Protein AF-A0A379SI39-F1 (afdb_monomer_lite)

InterPro domains:
  IPR036291 NAD(P)-binding domain superfamily [SSF51735] (2-72)

Structure (mmCIF, N/CA/C/O backbone):
data_AF-A0A379SI39-F1
#
_entry.id   AF-A0A379SI39-F1
#
loop_
_atom_site.group_PDB
_atom_site.id
_atom_site.type_symbol
_atom_site.label_atom_id
_atom_site.label_alt_id
_atom_site.label_comp_id
_atom_site.label_asym_id
_atom_site.label_entity_id
_atom_site.label_seq_id
_atom_site.pdbx_PDB_ins_code
_atom_site.Cartn_x
_atom_site.Cartn_y
_atom_site.Cartn_z
_atom_site.occupancy
_atom_site.B_iso_or_equiv
_atom_site.auth_seq_id
_atom_site.auth_comp_id
_atom_site.auth_asym_id
_atom_site.auth_atom_id
_atom_site.pdbx_PDB_model_num
ATOM 1 N N . MET A 1 1 ? -2.613 -0.707 -2.461 1.00 68.06 1 MET A N 1
ATOM 2 C CA . MET A 1 1 ? -1.389 -0.593 -1.641 1.00 68.06 1 MET A CA 1
ATOM 3 C C . MET A 1 1 ? -0.252 -1.191 -2.443 1.00 68.06 1 MET A C 1
ATOM 5 O O . MET A 1 1 ? -0.418 -2.308 -2.923 1.00 68.06 1 MET A O 1
ATOM 9 N N . THR A 1 2 ? 0.844 -0.455 -2.604 1.00 85.12 2 THR A N 1
ATOM 10 C CA . THR A 1 2 ? 2.034 -0.903 -3.342 1.00 85.12 2 THR A CA 1
ATOM 11 C C . THR A 1 2 ? 3.186 -1.049 -2.354 1.00 85.12 2 THR A C 1
ATOM 13 O O . THR A 1 2 ? 3.314 -0.240 -1.439 1.00 85.12 2 THR A O 1
ATOM 16 N N . TYR A 1 3 ? 3.972 -2.117 -2.482 1.00 87.50 3 TYR A N 1
ATOM 17 C CA . TYR A 1 3 ? 5.104 -2.381 -1.602 1.00 87.50 3 TYR A CA 1
ATOM 18 C C . TYR A 1 3 ? 6.240 -1.459 -2.025 1.00 87.50 3 TYR A C 1
ATOM 20 O O . TYR A 1 3 ? 6.458 -1.276 -3.223 1.00 87.50 3 TYR A O 1
ATOM 28 N N . TYR A 1 4 ? 6.926 -0.843 -1.066 1.00 89.44 4 TYR A N 1
ATOM 29 C CA . TYR A 1 4 ? 7.857 0.238 -1.383 1.00 89.44 4 TYR A CA 1
ATOM 30 C C . TYR A 1 4 ? 8.997 -0.239 -2.299 1.00 89.44 4 TYR A C 1
ATOM 32 O O . TYR A 1 4 ? 9.365 0.476 -3.227 1.00 89.44 4 TYR A O 1
ATOM 40 N N . GLU A 1 5 ? 9.489 -1.471 -2.127 1.00 89.44 5 GLU A N 1
ATOM 41 C CA . GLU A 1 5 ? 10.549 -2.016 -2.985 1.00 89.44 5 GLU A CA 1
ATOM 42 C C . GLU A 1 5 ? 10.079 -2.229 -4.419 1.00 89.44 5 GLU A C 1
ATOM 44 O O . GLU A 1 5 ? 10.853 -2.007 -5.341 1.00 89.44 5 GLU A O 1
ATOM 49 N N . ASN A 1 6 ? 8.803 -2.561 -4.640 1.00 90.12 6 ASN A N 1
ATOM 50 C CA . ASN A 1 6 ? 8.258 -2.655 -5.995 1.00 90.12 6 ASN A CA 1
ATOM 51 C C . ASN A 1 6 ? 8.264 -1.285 -6.683 1.00 90.12 6 ASN A C 1
ATOM 53 O O . ASN A 1 6 ? 8.500 -1.205 -7.887 1.00 90.12 6 ASN A O 1
ATOM 57 N N . ALA A 1 7 ? 8.044 -0.206 -5.923 1.00 90.88 7 ALA A N 1
ATOM 58 C CA . ALA A 1 7 ? 8.153 1.149 -6.449 1.00 90.88 7 ALA A CA 1
ATOM 59 C C . ALA A 1 7 ? 9.605 1.511 -6.786 1.00 90.88 7 ALA A C 1
ATOM 61 O O . ALA A 1 7 ? 9.871 1.986 -7.888 1.00 90.88 7 ALA A O 1
ATOM 62 N N . ILE A 1 8 ? 10.547 1.216 -5.885 1.00 91.62 8 ILE A N 1
ATOM 63 C CA . ILE A 1 8 ? 11.982 1.442 -6.118 1.00 91.62 8 ILE A CA 1
ATOM 64 C C . ILE A 1 8 ? 12.467 0.632 -7.322 1.00 91.62 8 ILE A C 1
ATOM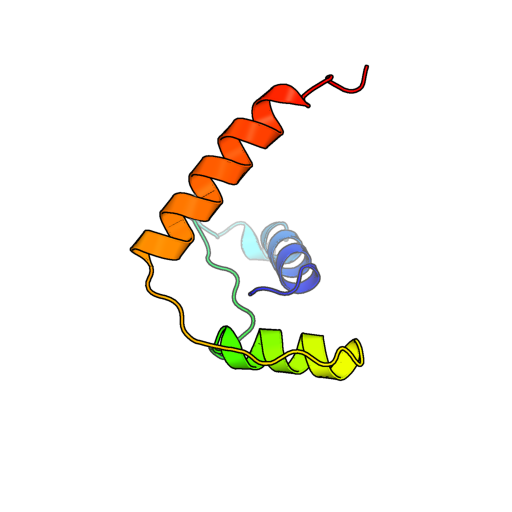 66 O O . ILE A 1 8 ? 13.141 1.167 -8.197 1.00 91.62 8 ILE A O 1
ATOM 70 N N . HIS A 1 9 ? 12.099 -0.645 -7.399 1.00 91.56 9 HIS A N 1
ATOM 71 C CA . HIS A 1 9 ? 12.495 -1.530 -8.484 1.00 91.56 9 HIS A CA 1
ATOM 72 C C . HIS A 1 9 ? 11.944 -1.049 -9.830 1.00 91.56 9 HIS A C 1
ATOM 74 O O . HIS A 1 9 ? 12.678 -1.028 -10.814 1.00 91.56 9 HIS A O 1
ATOM 80 N N . ALA A 1 10 ? 10.695 -0.578 -9.874 1.00 90.56 10 ALA A N 1
ATOM 81 C CA . ALA A 1 10 ? 10.136 0.038 -11.074 1.00 90.56 10 ALA A CA 1
ATOM 82 C C . ALA A 1 10 ? 10.883 1.324 -11.477 1.00 90.56 10 ALA A C 1
ATOM 84 O O . ALA A 1 10 ? 11.153 1.521 -12.660 1.00 90.56 10 ALA A O 1
ATOM 85 N N . MET A 1 11 ? 11.263 2.176 -10.516 1.00 91.81 11 MET A N 1
ATOM 86 C CA . MET A 1 11 ? 12.068 3.378 -10.784 1.00 91.81 11 MET A CA 1
ATOM 87 C C . MET A 1 11 ? 13.472 3.033 -11.299 1.00 91.81 11 MET A C 1
ATOM 89 O O . MET A 1 11 ? 13.970 3.669 -12.22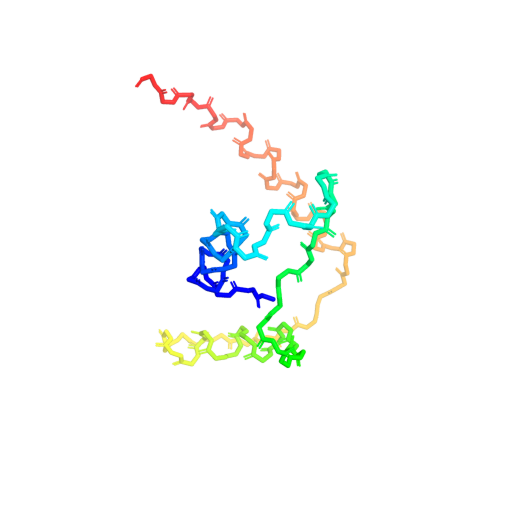8 1.00 91.81 11 MET A O 1
ATOM 93 N N . TRP A 1 12 ? 14.100 2.005 -10.727 1.00 93.12 12 TRP A N 1
ATOM 94 C CA . TRP A 1 12 ? 15.395 1.509 -11.180 1.00 93.12 12 TRP A CA 1
ATOM 95 C C . TRP A 1 12 ? 15.317 0.929 -12.597 1.00 93.12 12 TRP A C 1
ATOM 97 O O . TRP A 1 12 ? 16.131 1.297 -13.440 1.00 93.12 12 TRP A O 1
ATOM 107 N N . LEU A 1 13 ? 14.308 0.101 -12.896 1.00 91.38 13 LEU A N 1
ATOM 108 C CA . LEU A 1 13 ? 14.053 -0.422 -14.245 1.00 91.38 13 LEU A CA 1
ATOM 109 C C . LEU A 1 13 ? 13.861 0.707 -15.262 1.00 91.38 13 LEU A C 1
ATOM 111 O O . LEU A 1 13 ? 14.451 0.665 -16.338 1.00 91.38 13 LEU A O 1
ATOM 115 N N . ALA A 1 14 ? 13.091 1.737 -14.903 1.00 89.50 14 ALA A N 1
ATOM 116 C CA . ALA A 1 14 ? 12.859 2.902 -15.754 1.00 89.50 14 ALA A CA 1
ATOM 117 C C . ALA A 1 14 ? 14.136 3.713 -16.043 1.00 89.50 14 ALA A C 1
ATOM 119 O O . ALA A 1 14 ? 14.166 4.454 -17.018 1.00 89.50 14 ALA A O 1
ATOM 120 N N . SER A 1 15 ? 15.182 3.565 -15.222 1.00 90.19 15 SER A N 1
ATOM 121 C CA . SER A 1 15 ? 16.478 4.237 -15.399 1.00 90.19 15 SER A CA 1
ATOM 122 C C . SER A 1 15 ? 17.472 3.429 -16.244 1.00 90.19 15 SER A C 1
ATOM 124 O O . SER A 1 15 ? 18.601 3.871 -16.448 1.00 90.19 15 SER A O 1
ATOM 126 N N . GLN A 1 16 ? 17.108 2.221 -16.686 1.00 92.25 16 GLN A N 1
ATOM 127 C CA . GLN A 1 16 ? 17.994 1.389 -17.497 1.00 92.25 16 GLN A CA 1
ATOM 128 C C . GLN A 1 16 ? 18.005 1.822 -18.969 1.00 92.25 16 GLN A C 1
ATOM 130 O O . GLN A 1 16 ? 16.963 2.230 -19.474 1.00 92.25 16 GLN A O 1
ATOM 135 N N . PRO A 1 17 ? 19.105 1.581 -19.711 1.00 86.88 17 PRO A N 1
ATOM 136 C CA . PRO A 1 17 ? 19.189 1.901 -21.142 1.00 86.88 17 PRO A CA 1
ATOM 137 C C . PRO A 1 17 ? 18.131 1.184 -21.991 1.00 86.88 17 PRO A C 1
ATOM 139 O O . PRO A 1 17 ? 17.657 1.693 -23.002 1.00 86.88 17 PRO A O 1
ATOM 142 N N . VAL A 1 18 ? 17.709 -0.009 -21.552 1.00 82.81 18 VAL A N 1
ATOM 143 C CA . VAL A 1 18 ? 16.613 -0.769 -22.177 1.00 82.81 18 VAL A CA 1
ATOM 144 C C . VAL A 1 18 ? 15.314 0.033 -22.168 1.00 82.81 18 VAL A C 1
ATOM 146 O O . VAL A 1 18 ? 14.475 -0.171 -23.029 1.00 82.81 18 VAL A O 1
ATOM 149 N N . CYS A 1 19 ? 15.153 0.960 -21.226 1.00 81.00 19 CYS A N 1
ATOM 150 C CA . CYS A 1 19 ? 13.985 1.806 -21.056 1.00 81.00 19 CYS A CA 1
ATOM 151 C C . CYS A 1 19 ? 14.105 3.178 -21.744 1.00 81.00 19 CYS A C 1
ATOM 153 O O . CYS A 1 19 ? 13.114 3.901 -21.746 1.00 81.00 19 CYS A O 1
ATOM 155 N N . ASP A 1 20 ? 15.210 3.507 -22.426 1.00 82.25 20 ASP A N 1
ATOM 156 C CA . ASP A 1 20 ? 15.412 4.809 -23.103 1.00 82.25 20 ASP A CA 1
ATOM 157 C C . ASP A 1 20 ? 14.401 5.076 -24.232 1.00 82.25 20 ASP A C 1
ATOM 159 O O . ASP A 1 20 ? 14.097 6.216 -24.574 1.00 82.25 20 ASP A O 1
ATOM 163 N N . HIS A 1 21 ? 13.831 4.010 -24.796 1.00 83.81 21 HIS A N 1
ATOM 164 C CA . HIS A 1 21 ? 12.734 4.070 -25.764 1.00 83.81 21 HIS A CA 1
ATOM 165 C C . HIS A 1 21 ? 11.357 4.399 -25.150 1.00 83.81 21 HIS A C 1
ATOM 167 O O . HIS A 1 21 ? 10.389 4.596 -25.892 1.00 83.81 21 HIS A O 1
ATOM 173 N N . LEU A 1 22 ? 11.223 4.427 -23.816 1.00 81.62 22 LEU A N 1
ATOM 174 C CA . LEU A 1 22 ? 9.957 4.766 -23.173 1.00 81.62 22 LEU A CA 1
ATOM 175 C C . LEU A 1 22 ? 9.666 6.257 -23.380 1.00 81.62 22 LEU A C 1
ATOM 177 O O . LEU A 1 22 ? 10.550 7.098 -23.217 1.00 81.62 22 LEU A O 1
ATOM 181 N N . PRO A 1 23 ? 8.412 6.621 -23.693 1.00 83.25 23 PRO A N 1
ATOM 182 C CA . PRO A 1 23 ? 8.040 8.016 -23.862 1.00 83.25 23 PRO A CA 1
ATOM 183 C C . PRO A 1 23 ? 8.257 8.787 -22.555 1.00 83.25 23 PRO A C 1
ATOM 185 O O . PRO A 1 23 ? 7.644 8.482 -21.524 1.00 83.25 23 PRO A O 1
ATOM 188 N N . SER A 1 24 ? 9.121 9.800 -22.625 1.00 80.38 24 SER A N 1
ATOM 189 C CA . SER A 1 24 ? 9.399 10.708 -21.513 1.00 80.38 24 SER A CA 1
ATOM 190 C C . SER A 1 24 ? 8.133 11.460 -21.085 1.00 80.38 24 SER A C 1
ATOM 192 O O . SER A 1 24 ? 7.295 11.820 -21.912 1.00 80.38 24 SER A O 1
ATOM 194 N N . GLY A 1 25 ? 7.972 11.672 -19.775 1.00 82.69 25 GLY A N 1
ATOM 195 C CA . GLY A 1 25 ? 6.825 12.380 -19.191 1.00 82.69 25 GLY A CA 1
ATOM 196 C C . GLY A 1 25 ? 5.535 11.561 -19.066 1.00 82.69 25 GLY A C 1
ATOM 197 O O . GLY A 1 25 ? 4.505 12.098 -18.656 1.00 82.69 25 GLY A O 1
ATOM 198 N N . ARG A 1 26 ? 5.554 10.263 -19.392 1.00 87.00 26 ARG A N 1
ATOM 199 C CA . ARG A 1 26 ? 4.379 9.399 -19.235 1.00 87.00 26 ARG A CA 1
ATOM 200 C C . ARG A 1 26 ? 4.182 8.975 -17.777 1.00 87.00 26 ARG A C 1
ATOM 202 O O . ARG A 1 26 ? 5.125 8.585 -17.096 1.00 87.00 26 ARG A O 1
ATOM 209 N N . ALA A 1 27 ? 2.932 9.012 -17.315 1.00 89.75 27 ALA A N 1
ATOM 210 C CA . ALA A 1 27 ? 2.552 8.502 -16.002 1.00 89.75 27 ALA A CA 1
ATOM 211 C C . ALA A 1 27 ? 2.349 6.978 -16.047 1.00 89.75 27 ALA A C 1
ATOM 213 O O . ALA A 1 27 ? 1.603 6.473 -16.890 1.00 89.75 27 ALA A O 1
ATOM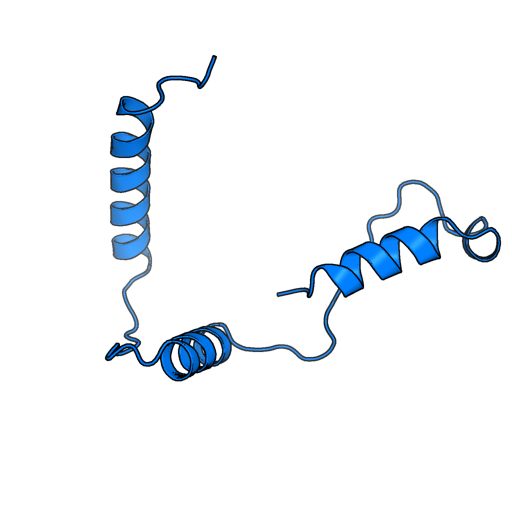 214 N N . TYR A 1 28 ? 2.980 6.260 -15.115 1.00 88.06 28 TYR A N 1
ATOM 215 C CA . TYR A 1 28 ? 2.849 4.809 -14.957 1.00 88.06 28 TYR A CA 1
ATOM 216 C C . TYR A 1 28 ? 2.307 4.474 -13.567 1.00 88.06 28 TYR A C 1
ATOM 218 O O . TYR A 1 28 ? 2.736 5.048 -12.568 1.00 88.06 28 TYR A O 1
ATOM 226 N N . ASN A 1 29 ? 1.362 3.535 -13.503 1.00 89.06 29 ASN A N 1
ATOM 227 C CA . ASN A 1 29 ? 0.802 3.052 -12.244 1.00 89.06 29 ASN A CA 1
ATOM 228 C C . ASN A 1 29 ? 1.539 1.786 -11.787 1.00 89.06 29 ASN A C 1
ATOM 230 O O . ASN A 1 29 ? 1.531 0.780 -12.495 1.00 89.06 29 ASN A O 1
ATOM 234 N N . ILE A 1 30 ? 2.142 1.821 -10.599 1.00 89.00 30 ILE A N 1
ATOM 235 C CA . ILE A 1 30 ? 2.888 0.690 -10.031 1.00 89.00 30 ILE A CA 1
ATOM 236 C C . ILE A 1 30 ? 1.950 -0.087 -9.104 1.00 89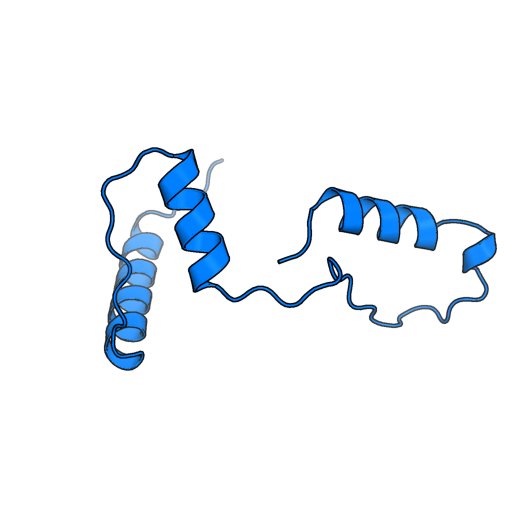.00 30 ILE A C 1
ATOM 238 O O . ILE A 1 30 ? 1.505 0.434 -8.079 1.00 89.00 30 ILE A O 1
ATOM 242 N N . THR A 1 31 ? 1.644 -1.338 -9.456 1.00 86.19 31 THR A N 1
ATOM 243 C CA . THR A 1 31 ? 0.680 -2.182 -8.729 1.00 86.19 31 THR A CA 1
ATOM 244 C C . THR A 1 31 ? 1.335 -3.451 -8.184 1.00 86.19 31 THR A C 1
ATOM 246 O O . THR A 1 31 ? 2.273 -3.977 -8.772 1.00 86.19 31 THR A O 1
ATOM 249 N N . ASN A 1 32 ? 0.824 -3.962 -7.061 1.00 80.94 32 ASN A N 1
ATOM 250 C CA . ASN A 1 32 ? 1.288 -5.205 -6.428 1.00 80.94 32 ASN A CA 1
ATOM 251 C C . ASN A 1 32 ? 0.568 -6.466 -6.956 1.00 80.94 32 ASN A C 1
ATOM 253 O O . ASN A 1 32 ? 0.442 -7.456 -6.237 1.00 80.94 32 ASN A O 1
ATOM 257 N N . GLY A 1 33 ? 0.049 -6.435 -8.184 1.00 80.81 33 GLY A N 1
ATOM 258 C CA . GLY A 1 33 ? -0.778 -7.517 -8.716 1.00 80.81 33 GLY A CA 1
ATOM 259 C C . GLY A 1 33 ? -2.216 -7.443 -8.198 1.00 80.81 33 GLY A C 1
ATOM 260 O O . GLY A 1 33 ? -2.976 -6.581 -8.629 1.00 80.81 33 GLY A O 1
ATOM 261 N N . GLU A 1 34 ? -2.613 -8.353 -7.307 1.00 78.00 34 GLU A N 1
ATOM 262 C CA . GLU A 1 34 ? -4.026 -8.557 -6.964 1.00 78.00 34 GLU A CA 1
ATOM 263 C C . GLU A 1 34 ? -4.666 -7.418 -6.158 1.00 78.00 34 GLU A C 1
ATOM 265 O O . GLU A 1 34 ? -4.115 -6.902 -5.179 1.00 78.00 34 GLU A O 1
ATOM 270 N N . ASN A 1 35 ? -5.916 -7.106 -6.508 1.00 82.00 35 ASN A N 1
ATOM 271 C CA . ASN A 1 35 ? -6.744 -6.183 -5.747 1.00 82.00 35 ASN A CA 1
ATOM 272 C C . ASN A 1 35 ? -7.066 -6.775 -4.369 1.00 82.00 35 ASN A C 1
ATOM 274 O O . ASN A 1 35 ? -7.723 -7.808 -4.246 1.00 82.00 35 ASN A O 1
ATOM 278 N N . ARG A 1 36 ? -6.658 -6.076 -3.310 1.00 85.19 36 ARG A N 1
ATOM 279 C CA . ARG A 1 36 ? -7.002 -6.417 -1.926 1.00 85.19 36 ARG A CA 1
ATOM 280 C C . ARG A 1 36 ? -7.946 -5.375 -1.349 1.00 85.19 36 ARG A C 1
ATOM 282 O O . ARG A 1 36 ? -7.756 -4.174 -1.535 1.00 85.19 36 ARG A O 1
ATOM 289 N N . THR A 1 37 ? -8.969 -5.838 -0.640 1.00 89.69 37 THR A N 1
ATOM 290 C CA . THR A 1 37 ? -9.907 -4.949 0.049 1.00 89.69 37 THR A CA 1
ATOM 291 C C . THR A 1 37 ? -9.242 -4.344 1.284 1.00 89.69 37 THR A C 1
ATOM 293 O O . THR A 1 37 ? -8.458 -5.006 1.966 1.00 89.69 37 THR A O 1
ATOM 296 N N . LEU A 1 38 ? -9.591 -3.098 1.618 1.00 88.69 38 LEU A N 1
ATOM 297 C CA . LEU A 1 38 ? -9.057 -2.422 2.807 1.00 88.69 38 LEU A CA 1
ATOM 298 C C . LEU A 1 38 ? -9.314 -3.230 4.088 1.00 88.69 38 LEU A C 1
ATOM 300 O O . LEU A 1 38 ? -8.431 -3.349 4.929 1.00 88.69 38 LEU A O 1
ATOM 304 N N . ARG A 1 39 ? -10.497 -3.850 4.199 1.00 90.12 39 ARG A N 1
ATOM 305 C CA . ARG A 1 39 ? -10.854 -4.722 5.326 1.00 90.12 39 ARG A CA 1
ATOM 306 C C . ARG A 1 39 ? -9.848 -5.856 5.517 1.00 90.12 39 ARG A C 1
ATOM 308 O O . ARG A 1 39 ? -9.443 -6.091 6.645 1.00 90.12 39 ARG A O 1
ATOM 315 N N . SER A 1 40 ? -9.463 -6.547 4.443 1.00 91.06 40 SER A N 1
ATOM 316 C CA . SER A 1 40 ? -8.526 -7.675 4.522 1.00 91.06 40 SER A CA 1
ATOM 317 C C . SER A 1 40 ? -7.143 -7.230 4.997 1.00 91.06 40 SER A C 1
ATOM 319 O O . SER A 1 40 ? -6.529 -7.916 5.808 1.00 91.06 40 SER A O 1
ATOM 321 N N . ILE A 1 41 ? -6.684 -6.063 4.541 1.00 90.50 41 ILE A N 1
ATOM 322 C CA . ILE A 1 41 ? -5.390 -5.497 4.941 1.00 90.50 41 ILE A CA 1
ATOM 323 C C . ILE A 1 41 ? -5.412 -5.100 6.420 1.00 90.50 41 ILE A C 1
ATOM 325 O O . ILE A 1 41 ? -4.505 -5.456 7.165 1.00 90.50 41 ILE A O 1
ATOM 329 N N . VAL A 1 42 ? -6.458 -4.389 6.852 1.00 91.62 42 VAL A N 1
ATOM 330 C CA . VAL A 1 42 ? -6.606 -3.953 8.248 1.00 91.62 42 VAL A CA 1
ATOM 331 C C . VAL A 1 42 ? -6.771 -5.149 9.182 1.00 91.62 42 VAL A C 1
ATOM 333 O O . VAL A 1 42 ? -6.187 -5.145 10.255 1.00 91.62 42 VAL A O 1
ATOM 336 N N . GLN A 1 43 ? -7.511 -6.184 8.772 1.00 91.94 43 GLN A N 1
ATOM 337 C CA . GLN A 1 43 ? -7.652 -7.399 9.573 1.00 91.94 43 GLN A CA 1
ATOM 338 C C . GLN A 1 43 ? -6.299 -8.082 9.773 1.00 91.94 43 GLN A C 1
ATOM 340 O O . GLN A 1 43 ? -5.915 -8.312 10.911 1.00 91.94 43 GLN A O 1
ATOM 345 N N . LYS A 1 44 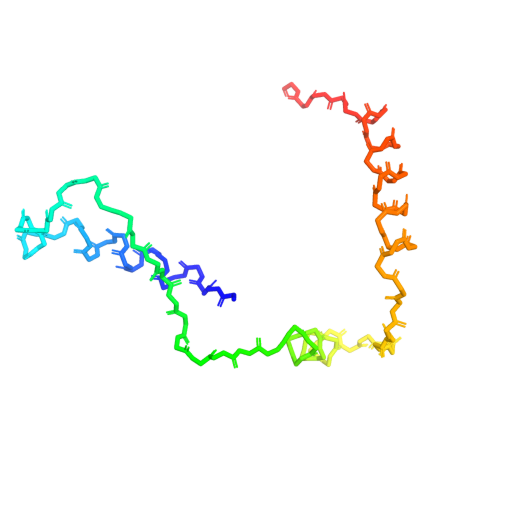? -5.532 -8.287 8.691 1.00 91.56 44 LYS A N 1
ATOM 346 C CA . LYS A 1 44 ? -4.180 -8.847 8.792 1.00 91.56 44 LYS A CA 1
ATOM 347 C C . LYS A 1 44 ? -3.297 -8.023 9.735 1.00 91.56 44 LYS A C 1
ATOM 349 O O . LYS A 1 44 ? -2.570 -8.588 10.532 1.00 91.56 44 LYS A O 1
ATOM 354 N N . LEU A 1 45 ? -3.374 -6.693 9.670 1.00 92.12 45 LEU A N 1
ATOM 355 C CA . LEU A 1 45 ? -2.612 -5.819 10.563 1.00 92.12 45 LEU A CA 1
ATOM 356 C C . LEU A 1 45 ? -3.009 -5.991 12.041 1.00 92.12 45 LEU A C 1
ATOM 358 O O . LEU A 1 45 ? -2.133 -6.026 12.896 1.00 92.12 45 LEU A O 1
ATOM 362 N N . ILE A 1 46 ? -4.307 -6.088 12.340 1.00 93.25 46 ILE A N 1
ATOM 363 C CA . ILE A 1 46 ? -4.819 -6.316 13.701 1.00 93.25 46 ILE A CA 1
ATOM 364 C C . ILE A 1 46 ? -4.332 -7.665 14.240 1.00 93.25 46 ILE A C 1
ATOM 366 O O . ILE A 1 46 ? -3.869 -7.727 15.379 1.00 93.25 46 ILE A O 1
ATOM 370 N N . ASP A 1 47 ? -4.404 -8.706 13.407 1.00 92.50 47 ASP A N 1
ATOM 371 C CA . ASP A 1 47 ? -4.001 -10.067 13.763 1.00 92.50 47 ASP A CA 1
ATOM 372 C C . ASP A 1 47 ? -2.491 -10.133 14.071 1.00 92.50 47 ASP A C 1
ATOM 374 O O . ASP A 1 47 ? -2.091 -10.688 15.090 1.00 92.50 47 ASP A O 1
ATOM 378 N N . GLU A 1 48 ? -1.653 -9.503 13.239 1.00 92.69 48 GLU A N 1
ATOM 379 C CA . GLU A 1 48 ? -0.188 -9.457 13.417 1.00 92.69 48 GLU A CA 1
ATOM 380 C C . GLU A 1 48 ? 0.242 -8.605 14.623 1.00 92.69 48 GLU A C 1
ATOM 382 O O . GLU A 1 48 ? 1.267 -8.871 15.247 1.00 92.69 48 GLU A O 1
ATOM 387 N N . LEU A 1 49 ? -0.534 -7.572 14.970 1.00 93.44 49 LEU A N 1
ATOM 388 C CA . LEU A 1 49 ? -0.270 -6.719 16.134 1.00 93.44 49 LEU A CA 1
ATOM 389 C C . LEU A 1 49 ? -0.875 -7.269 17.438 1.00 93.44 49 LEU A C 1
ATOM 391 O O . LEU A 1 49 ? -0.673 -6.657 18.487 1.00 93.44 49 LEU A O 1
ATOM 395 N N . ALA A 1 50 ? -1.617 -8.381 17.383 1.00 91.31 50 ALA A N 1
ATOM 396 C CA . ALA A 1 50 ? -2.337 -8.971 18.514 1.00 91.31 50 ALA A CA 1
ATOM 397 C C . ALA A 1 50 ? -3.221 -7.960 19.279 1.00 91.31 50 ALA A C 1
ATOM 399 O O . ALA A 1 50 ? -3.268 -7.952 20.509 1.00 91.31 50 ALA A O 1
ATOM 400 N N . ILE A 1 51 ? -3.912 -7.077 18.549 1.00 92.69 51 ILE A N 1
ATOM 401 C CA . ILE A 1 51 ? -4.791 -6.056 19.136 1.00 92.69 51 ILE A CA 1
ATOM 402 C C . ILE A 1 51 ? -6.235 -6.565 19.145 1.00 92.69 51 ILE A C 1
ATOM 404 O O . ILE A 1 51 ? -6.779 -6.932 18.107 1.00 92.69 51 ILE A O 1
ATOM 408 N N . ASP A 1 52 ? -6.921 -6.471 20.284 1.00 86.81 52 ASP A N 1
ATOM 409 C CA . ASP A 1 52 ? -8.358 -6.746 20.355 1.00 86.81 52 ASP A CA 1
ATOM 410 C C . ASP A 1 52 ? -9.167 -5.585 19.751 1.00 86.81 52 ASP A C 1
ATOM 412 O O . ASP A 1 52 ? -9.556 -4.631 20.427 1.00 86.81 52 ASP A O 1
ATOM 416 N N . CYS A 1 53 ? -9.412 -5.633 18.439 1.00 84.94 53 CYS A N 1
ATOM 417 C CA . CYS A 1 53 ? -10.157 -4.607 17.707 1.00 84.94 53 CYS A CA 1
ATOM 418 C C . CYS A 1 53 ? -11.209 -5.203 16.763 1.00 84.94 53 CYS A C 1
ATOM 420 O O . CYS A 1 53 ? -10.972 -6.183 16.063 1.00 84.94 53 CYS A O 1
ATOM 422 N N . ARG A 1 54 ? -12.391 -4.568 16.688 1.00 86.62 54 ARG A N 1
ATOM 423 C CA . ARG A 1 54 ? -13.492 -4.984 15.800 1.00 86.62 54 ARG A CA 1
ATOM 424 C C . ARG A 1 54 ? -13.738 -3.962 14.697 1.00 86.62 54 ARG A C 1
ATOM 426 O O . ARG A 1 54 ? -14.172 -2.843 14.961 1.00 86.62 54 ARG A O 1
ATOM 433 N N . ILE A 1 55 ? -13.581 -4.385 13.445 1.00 88.19 55 ILE A N 1
ATOM 434 C CA . ILE A 1 55 ? -13.859 -3.546 12.273 1.00 88.19 55 ILE A CA 1
ATOM 435 C C . ILE A 1 55 ? -15.377 -3.348 12.114 1.00 88.19 55 ILE A C 1
ATOM 437 O O . ILE A 1 55 ? -16.115 -4.307 11.864 1.00 88.19 55 ILE A O 1
ATOM 441 N N . ARG A 1 56 ? -15.850 -2.098 12.198 1.00 89.44 56 ARG A N 1
ATOM 442 C CA . ARG A 1 56 ? -17.249 -1.708 11.942 1.00 89.44 56 ARG A CA 1
ATOM 443 C C . ARG A 1 56 ? -17.349 -0.695 10.807 1.00 89.44 56 ARG A C 1
ATOM 445 O O . ARG A 1 56 ? -16.463 0.130 10.618 1.00 89.44 56 ARG A O 1
ATOM 452 N N . SER A 1 57 ? -18.445 -0.761 10.055 1.00 88.44 57 SER A N 1
ATOM 453 C CA . SER A 1 57 ? -18.799 0.271 9.082 1.00 88.44 57 SER A CA 1
ATOM 454 C C . SER A 1 57 ? -19.353 1.492 9.806 1.00 88.44 57 SER A C 1
ATOM 456 O O . SER A 1 57 ? -20.255 1.360 10.634 1.00 88.44 57 SER A O 1
ATOM 458 N N . VAL A 1 58 ? -18.845 2.668 9.459 1.00 89.50 58 VAL A N 1
ATOM 459 C CA . VAL A 1 58 ? -19.349 3.959 9.933 1.00 89.50 58 VAL A CA 1
ATOM 460 C C . VAL A 1 58 ? -19.828 4.785 8.734 1.00 89.50 58 VAL A C 1
ATOM 462 O O . VAL A 1 58 ? -19.239 4.667 7.657 1.00 89.50 58 VAL A O 1
ATOM 465 N N . PRO A 1 59 ? -20.885 5.605 8.870 1.00 94.81 59 PRO A N 1
ATOM 466 C CA . PRO A 1 59 ? -21.311 6.501 7.800 1.00 94.81 59 PRO A CA 1
ATOM 467 C C . PRO A 1 59 ? -20.201 7.488 7.423 1.00 94.81 59 PRO A C 1
ATOM 469 O O . PRO A 1 59 ? -19.609 8.127 8.293 1.00 94.81 59 PRO A O 1
ATOM 472 N N . TYR A 1 60 ? -19.954 7.656 6.122 1.00 92.88 60 TYR A N 1
ATOM 473 C CA . TYR A 1 60 ? -18.902 8.548 5.626 1.00 92.88 60 TYR A CA 1
ATOM 474 C C . TYR A 1 60 ? -19.018 10.004 6.127 1.00 92.88 60 TYR A C 1
ATOM 476 O O . TYR A 1 60 ? -17.995 10.544 6.540 1.00 92.88 60 TYR A O 1
ATOM 484 N N . PRO A 1 61 ? -20.213 10.632 6.209 1.00 94.81 61 PRO A N 1
ATOM 485 C CA . PRO A 1 61 ? -20.328 12.001 6.725 1.00 94.81 61 PRO A CA 1
ATOM 486 C C . PRO A 1 61 ? -19.844 12.150 8.172 1.00 94.81 61 PRO A C 1
ATOM 488 O O . PRO A 1 61 ? -19.246 13.159 8.534 1.00 94.81 61 PRO A O 1
ATOM 491 N N . MET A 1 62 ? -20.068 11.125 9.000 1.00 95.81 62 MET A N 1
ATOM 492 C CA . MET A 1 62 ? -19.584 11.111 10.379 1.00 95.81 62 MET A CA 1
ATOM 493 C C . MET A 1 62 ? -18.054 11.022 10.415 1.00 95.81 62 MET A C 1
ATOM 495 O O . MET A 1 62 ? -17.416 11.759 11.164 1.00 95.81 62 MET A O 1
ATOM 499 N N . LEU A 1 63 ? -17.469 10.150 9.586 1.00 93.38 63 LEU 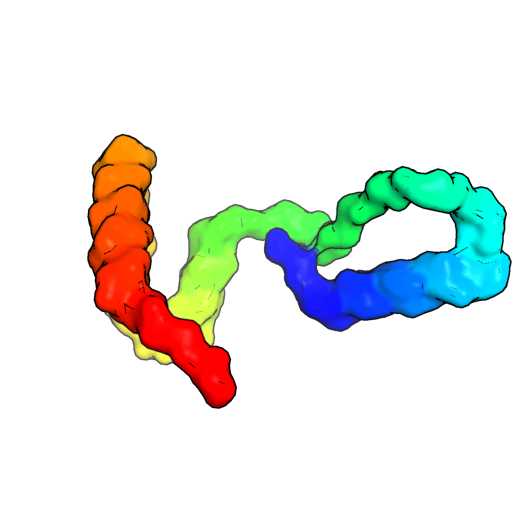A N 1
ATOM 500 C CA . LEU A 1 63 ? -16.017 10.006 9.472 1.00 93.38 63 LEU A CA 1
ATOM 501 C C . LEU A 1 63 ? -15.353 11.306 8.982 1.00 93.38 63 LEU A C 1
ATOM 503 O O . LEU A 1 63 ? -14.357 11.731 9.562 1.00 93.38 63 LEU A O 1
ATOM 507 N N . ASP A 1 64 ? -15.932 11.961 7.970 1.00 93.69 64 ASP A N 1
ATOM 508 C CA . ASP A 1 64 ? -15.447 13.238 7.424 1.00 93.69 64 ASP A CA 1
ATOM 509 C C . ASP A 1 64 ? -15.496 14.362 8.472 1.00 93.69 64 ASP A C 1
ATOM 511 O O . ASP A 1 64 ? -14.528 15.107 8.636 1.00 93.69 64 ASP A O 1
ATOM 515 N N . MET A 1 65 ? -16.575 14.448 9.261 1.00 94.50 65 MET A N 1
ATOM 516 C CA . MET A 1 65 ? -16.683 15.435 10.340 1.00 94.50 65 MET A CA 1
ATOM 517 C C . MET A 1 65 ? -15.577 15.258 11.392 1.00 94.50 65 MET A C 1
ATOM 519 O O . MET A 1 65 ? -14.965 16.241 11.822 1.00 94.50 65 MET A O 1
ATOM 523 N N . ILE A 1 66 ? -15.287 14.011 11.780 1.00 93.56 66 ILE A N 1
ATOM 524 C CA . ILE A 1 66 ? -14.213 13.701 12.732 1.00 93.56 66 ILE A CA 1
ATOM 525 C C . ILE A 1 66 ? -12.854 14.076 12.129 1.00 93.56 66 ILE A C 1
ATOM 527 O O . ILE A 1 66 ? -12.085 14.778 12.785 1.00 93.56 66 ILE A O 1
ATOM 531 N N . ALA A 1 67 ? -12.581 13.700 10.877 1.00 92.31 67 ALA A N 1
ATOM 532 C CA . ALA A 1 67 ? -11.327 14.028 10.198 1.00 92.31 67 ALA A CA 1
ATOM 533 C C . ALA A 1 67 ? -11.074 15.546 10.152 1.00 92.31 67 ALA A C 1
ATOM 535 O O . ALA A 1 67 ? -10.030 16.014 10.607 1.00 92.31 67 ALA A O 1
ATOM 536 N N . ARG A 1 68 ? -12.070 16.338 9.730 1.00 92.25 68 ARG A N 1
ATOM 537 C CA . ARG A 1 68 ? -11.980 17.811 9.710 1.00 92.25 68 ARG A CA 1
ATOM 538 C C . ARG A 1 68 ? -11.757 18.406 11.094 1.00 92.25 68 ARG A C 1
ATOM 540 O O . ARG A 1 68 ? -11.037 19.396 11.239 1.00 92.25 68 ARG A O 1
ATOM 547 N N . SER A 1 69 ? -12.384 17.824 12.117 1.00 92.38 69 SER A N 1
ATOM 548 C CA . SER A 1 69 ? -12.174 18.264 13.494 1.00 92.38 69 SER A CA 1
ATOM 549 C C . SER A 1 69 ? -10.720 18.029 13.919 1.00 92.38 69 SER A C 1
ATOM 551 O O . SER A 1 69 ? -10.073 18.962 14.394 1.00 92.38 69 SER A O 1
ATOM 553 N N . MET A 1 70 ? -10.166 16.842 13.641 1.00 91.38 70 MET A N 1
ATOM 554 C CA . MET A 1 70 ? -8.782 16.478 13.957 1.00 91.38 70 MET A CA 1
ATOM 555 C C . MET A 1 70 ? -7.768 17.341 13.200 1.00 91.38 70 MET A C 1
ATOM 557 O O . MET A 1 70 ? -6.811 17.818 13.808 1.00 91.38 70 MET A O 1
ATOM 561 N N . GLU A 1 71 ? -8.000 17.637 11.918 1.00 89.50 71 GLU A N 1
ATOM 562 C CA . GLU A 1 71 ? -7.160 18.567 11.149 1.00 89.50 71 GLU A CA 1
ATOM 563 C C . GLU A 1 71 ? -7.116 19.962 11.785 1.00 89.50 71 GLU A C 1
ATOM 565 O O . GLU A 1 71 ? -6.058 20.593 11.875 1.00 89.50 71 GLU A O 1
ATOM 570 N N . ARG A 1 72 ? -8.264 20.458 12.264 1.00 86.19 72 ARG A N 1
ATOM 571 C CA . ARG A 1 72 ? -8.360 21.777 12.902 1.00 86.19 72 ARG A CA 1
ATOM 572 C C . ARG A 1 72 ? -7.675 21.816 14.270 1.00 86.19 72 ARG A C 1
ATOM 574 O O . ARG A 1 72 ? -7.153 22.869 14.641 1.00 86.19 72 ARG A O 1
ATOM 581 N N . PHE A 1 73 ? -7.643 20.699 14.997 1.00 82.38 73 PHE A N 1
ATOM 582 C CA . PHE A 1 73 ? -6.871 20.568 16.235 1.00 82.38 73 PHE A CA 1
ATOM 583 C C . PHE A 1 73 ? -5.361 20.455 15.966 1.00 82.38 73 PHE A C 1
ATOM 585 O O . PHE A 1 73 ? -4.583 21.136 16.632 1.00 82.38 73 PHE A O 1
ATOM 592 N N . GLY A 1 74 ? -4.941 19.696 14.948 1.00 73.31 74 GLY A N 1
ATOM 593 C CA . GLY A 1 74 ? -3.529 19.526 14.575 1.00 73.31 74 GLY A CA 1
ATOM 594 C C . GLY A 1 74 ? -2.853 20.818 14.104 1.00 73.31 74 GLY A C 1
ATOM 595 O O . GLY A 1 74 ? -1.713 21.091 14.479 1.00 73.31 74 GLY A O 1
ATOM 596 N N . LYS A 1 75 ? -3.583 21.688 13.389 1.00 63.47 75 LYS A N 1
ATOM 597 C CA . LYS A 1 75 ? -3.097 23.022 12.972 1.00 63.47 75 LYS A CA 1
ATOM 598 C C . LYS A 1 75 ? -2.694 23.933 14.139 1.00 63.47 75 LYS A C 1
ATOM 600 O O . LYS A 1 75 ? -1.940 24.875 13.926 1.00 63.47 75 LYS A O 1
ATOM 605 N N . LYS A 1 76 ? -3.157 23.665 15.366 1.00 59.03 76 LYS A N 1
ATOM 606 C CA . LYS A 1 76 ? -2.765 24.429 16.564 1.00 59.03 76 LYS A CA 1
ATOM 607 C C . LYS A 1 76 ? -1.467 23.934 17.214 1.00 59.03 76 LYS A C 1
ATOM 609 O O . LYS A 1 76 ? -0.927 24.639 18.057 1.00 59.03 76 LYS A O 1
ATOM 614 N N . SER A 1 77 ? -0.969 22.753 16.834 1.00 58.22 77 SER A N 1
ATOM 615 C CA . SER A 1 77 ? 0.241 22.132 17.399 1.00 58.22 77 SER A CA 1
ATOM 616 C C . SER A 1 77 ? 1.449 22.175 16.451 1.00 58.22 77 SER A C 1
ATOM 618 O O . SER A 1 77 ? 2.488 21.591 16.761 1.00 58.22 77 SER A O 1
ATOM 620 N N . ALA A 1 78 ? 1.336 22.854 15.304 1.00 58.19 78 ALA A N 1
ATOM 621 C CA . ALA A 1 78 ? 2.417 23.021 14.337 1.00 58.19 78 ALA A CA 1
ATOM 622 C C . ALA A 1 78 ? 3.456 24.033 14.854 1.00 58.19 78 ALA A C 1
ATOM 624 O O . ALA A 1 78 ? 3.505 25.185 14.433 1.00 58.19 78 ALA A O 1
ATOM 625 N N . LYS A 1 79 ? 4.280 23.597 15.808 1.00 56.41 79 LYS A N 1
ATOM 626 C CA . LYS A 1 79 ? 5.590 24.193 16.053 1.00 56.41 79 LYS A CA 1
ATOM 627 C C . LYS A 1 79 ? 6.514 23.562 15.014 1.00 56.41 79 LYS A C 1
ATOM 629 O O . LYS A 1 79 ? 6.820 22.379 15.125 1.00 56.41 79 LYS A O 1
ATOM 634 N N . GLU A 1 80 ? 6.856 24.304 13.966 1.00 48.69 80 GLU A N 1
ATOM 635 C CA . GLU A 1 80 ? 7.819 23.840 12.963 1.00 48.69 80 GLU A CA 1
ATOM 636 C C . GLU A 1 80 ? 9.103 23.380 13.681 1.00 48.69 80 GLU A C 1
ATOM 638 O O . GLU A 1 80 ? 9.621 24.132 14.519 1.00 48.69 80 GLU A O 1
ATOM 643 N N . PRO A 1 81 ? 9.598 22.150 13.442 1.00 57.81 81 PRO A N 1
ATOM 644 C CA . PRO A 1 81 ? 10.919 21.769 13.915 1.00 57.81 81 PRO A CA 1
ATOM 645 C C . PRO A 1 81 ? 11.944 22.668 13.211 1.00 57.81 81 PRO A C 1
ATOM 647 O O . PRO A 1 81 ? 11.997 22.703 11.982 1.00 57.81 81 PRO A O 1
ATOM 650 N N . ARG A 1 82 ? 12.684 23.447 14.008 1.00 39.12 82 ARG A N 1
ATOM 651 C CA . ARG A 1 82 ? 13.856 24.214 13.565 1.00 39.12 82 ARG A CA 1
ATOM 652 C C . ARG A 1 82 ? 15.056 23.304 13.365 1.00 39.12 82 ARG A C 1
ATOM 654 O O . ARG A 1 82 ? 15.152 22.316 14.127 1.00 39.12 82 ARG A O 1
#

pLDDT: mean 85.18, std 11.23, range [39.12, 95.81]

Foldseek 3Di:
DADVVLVVVVVVVCPDPVNPPPDPPDDDDRDPPDDDDPVVVVVVVCVVVVHPDDDDDDDPVVVVVVVVVVVVVVVVVPPDDD

Organism: NCBI:txid59203

Secondary structure (DSSP, 8-state):
---HHHHHHHHHHHTSGGGTTSPTT-------SS---HHHHHHHHHHHTT---------HHHHHHHHHHHHHHHTTS-----

Sequence (82 aa):
MTYYENAIHAMWLASQPVCDHLPSGRAYNITNGENRTLRSIVQKLIDELAIDCRIRSVPYPMLDMIARSMERFGKKSAKEPR

Radius of gyration: 19.91 Å; chains: 1; bounding box: 40×34×46 Å